Protein AF-A0A7I4BDL4-F1 (afdb_monomer)

Mean predicted aligned error: 15.44 Å

Sequence (93 aa):
MASSASASTLAVLLLFSLCLAFAHGTSIAVDHLMGGSDREIADRKVRCYQDIDNGLWGDACKASEIDKENCALACISSTCYNSVYGGDPKKEK

InterPro domains:
  IPR031985 Protein of unknown function DUF4787 [PF16029] (38-89)
  IPR031985 Protein of unknown function DUF4787 [PTHR35455] (7-92)

Nearest PDB structures (foldseek):
  2jrm-assembly1_A  TM=3.651E-01  e=5.277E+00  Vibrio parahaemolyticus RIMD 2210633

pLDDT: mean 79.05, std 18.18, range [40.62, 98.44]

Secondary structure (DSSP, 8-state):
--SHHHHHHHHHHHHHHHHHHHHTS-----TTTTTSHHHHHHHHHHHHHHHHHTTTT-GGGGS-HHHHHHHHHHHH-HHHHHHHHTT------

Foldseek 3Di:
DPDPVVVVVVVVVVVVVVVVVVVPPDPPVPVPDPPVVVVVLVVQLVVLLVCVVVQVQHCQCVPDPVSVVLSSVCSSPVPVSCVVPVPDPPDPD

Organism: Physcomitrium patens (NCBI:txid3218)

Solvent-accessible surface area (backbone atoms only — not comparable to full-atom values): 5602 Å² total; per-residue (Å²): 144,87,62,66,70,62,52,54,51,52,51,52,54,51,52,52,53,49,53,54,55,57,74,69,58,72,86,72,78,72,52,85,75,76,72,51,54,64,60,51,50,51,57,42,37,54,53,33,48,51,43,41,76,73,46,77,62,43,69,69,33,66,73,40,72,66,37,34,50,56,48,26,47,38,62,67,35,50,67,62,38,40,72,74,58,65,77,64,86,84,76,78,130

Radius of gyration: 28.89 Å; Cα contacts (8 Å, |Δi|>4): 40; chains: 1; bounding box: 58×29×80 Å

Structure (mmCIF, N/CA/C/O backbone):
data_AF-A0A7I4BDL4-F1
#
_entry.id   AF-A0A7I4BDL4-F1
#
loop_
_atom_site.group_PDB
_atom_site.id
_atom_site.type_symbol
_atom_site.label_atom_id
_atom_site.label_alt_id
_atom_site.label_comp_id
_atom_site.label_asym_id
_atom_site.label_entity_id
_atom_site.label_seq_id
_atom_site.pdbx_PDB_ins_code
_atom_site.Cartn_x
_atom_site.Cartn_y
_atom_site.Cartn_z
_atom_site.occupancy
_atom_site.B_iso_or_equiv
_atom_site.auth_seq_id
_atom_site.auth_comp_id
_atom_site.auth_asym_id
_atom_site.auth_atom_id
_atom_site.pdbx_PDB_model_num
ATOM 1 N N . MET A 1 1 ? 45.815 5.560 -62.532 1.00 43.25 1 MET A N 1
ATOM 2 C CA . MET A 1 1 ? 46.088 5.005 -61.188 1.00 43.25 1 MET A CA 1
ATOM 3 C C . MET A 1 1 ? 45.316 5.827 -60.157 1.00 43.25 1 MET A C 1
ATOM 5 O O . MET A 1 1 ? 45.890 6.671 -59.493 1.00 43.25 1 MET A O 1
ATOM 9 N N . ALA A 1 2 ? 43.993 5.675 -60.094 1.00 50.50 2 ALA A N 1
ATOM 10 C CA . ALA A 1 2 ? 43.132 6.449 -59.191 1.00 50.50 2 ALA A CA 1
ATOM 11 C C . ALA A 1 2 ? 41.898 5.605 -58.847 1.00 50.50 2 ALA A C 1
ATOM 13 O O . ALA A 1 2 ? 40.782 5.924 -59.236 1.00 50.50 2 ALA A O 1
ATOM 14 N N . SER A 1 3 ? 42.105 4.434 -58.243 1.00 54.34 3 SER A N 1
ATOM 15 C CA . SER A 1 3 ? 40.973 3.565 -57.869 1.00 54.34 3 SER A CA 1
ATOM 16 C C . SER A 1 3 ? 41.190 2.734 -56.606 1.00 54.34 3 SER A C 1
ATOM 18 O O . SER A 1 3 ? 40.219 2.229 -56.062 1.00 54.34 3 SER A O 1
ATOM 20 N N . SER A 1 4 ? 42.418 2.612 -56.087 1.00 54.50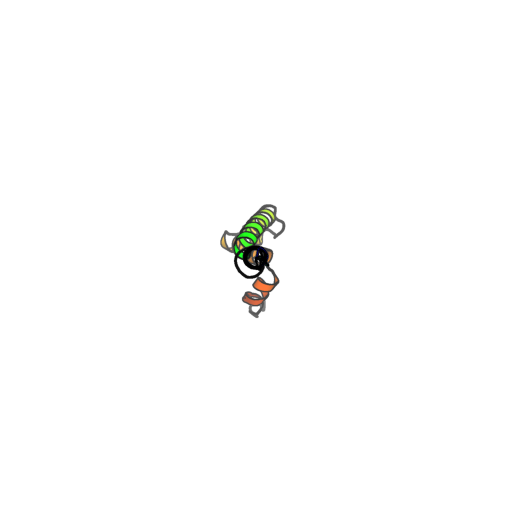 4 SER A N 1
ATOM 21 C CA . SER A 1 4 ? 42.662 1.873 -54.839 1.00 54.50 4 SER A CA 1
ATOM 22 C C . SER A 1 4 ? 42.430 2.728 -53.589 1.00 54.50 4 SER A C 1
ATOM 24 O O . SER A 1 4 ? 41.865 2.241 -52.616 1.00 54.50 4 SER A O 1
ATOM 26 N N . ALA A 1 5 ? 42.796 4.015 -53.618 1.00 53.94 5 ALA A N 1
ATOM 27 C CA . ALA A 1 5 ? 42.648 4.911 -52.468 1.00 53.94 5 ALA A CA 1
ATOM 28 C C . ALA A 1 5 ? 41.177 5.223 -52.134 1.00 53.94 5 ALA A C 1
ATOM 30 O O . ALA A 1 5 ? 40.835 5.342 -50.963 1.00 53.94 5 ALA A O 1
ATOM 31 N N . SER A 1 6 ? 40.305 5.305 -53.146 1.00 60.50 6 SER A N 1
ATOM 32 C CA . SER A 1 6 ? 38.870 5.574 -52.975 1.00 60.50 6 SER A CA 1
ATOM 33 C C . SER A 1 6 ? 38.095 4.361 -52.461 1.00 60.50 6 SER A C 1
ATOM 35 O O . SER A 1 6 ? 37.160 4.514 -51.683 1.00 60.50 6 SER A O 1
ATOM 37 N N . ALA A 1 7 ? 38.485 3.151 -52.867 1.00 63.94 7 ALA A N 1
ATOM 38 C CA . ALA A 1 7 ? 37.871 1.919 -52.380 1.00 63.94 7 ALA A CA 1
ATOM 39 C C . ALA A 1 7 ? 38.200 1.685 -50.898 1.00 63.94 7 ALA A C 1
ATOM 41 O O . ALA A 1 7 ? 37.317 1.344 -50.112 1.00 63.94 7 ALA A O 1
ATOM 42 N N . SER A 1 8 ? 39.453 1.939 -50.504 1.00 73.50 8 SER A N 1
ATOM 43 C CA . SER A 1 8 ? 39.900 1.788 -49.117 1.00 73.50 8 SER A CA 1
ATOM 44 C C . SER A 1 8 ? 39.243 2.792 -48.171 1.00 73.50 8 SER A C 1
ATOM 46 O O . SER A 1 8 ? 38.853 2.419 -47.068 1.00 73.50 8 SER A O 1
ATOM 48 N N . THR A 1 9 ? 39.067 4.051 -48.583 1.00 78.00 9 THR A N 1
ATOM 49 C CA . THR A 1 9 ? 38.388 5.055 -47.747 1.00 78.00 9 THR A CA 1
ATOM 50 C C . THR A 1 9 ? 36.898 4.762 -47.597 1.00 78.00 9 THR A C 1
ATOM 52 O O . THR A 1 9 ? 36.375 4.857 -46.489 1.00 78.00 9 THR A O 1
ATOM 55 N N . LEU A 1 10 ? 36.223 4.331 -48.667 1.00 80.69 10 LEU A N 1
ATOM 56 C CA . LEU A 1 10 ? 34.820 3.912 -48.604 1.00 80.69 10 LEU A CA 1
ATOM 57 C C . LEU A 1 10 ? 34.629 2.697 -47.687 1.00 80.69 10 LEU A C 1
ATOM 59 O O . LEU A 1 10 ? 33.697 2.683 -46.887 1.00 80.69 10 LEU A O 1
ATOM 63 N N . ALA A 1 11 ? 35.535 1.717 -47.739 1.00 84.44 11 ALA A N 1
ATOM 64 C CA . ALA A 1 11 ? 35.490 0.556 -46.853 1.00 84.44 11 ALA A CA 1
ATOM 65 C C . ALA A 1 11 ? 35.626 0.951 -45.373 1.00 84.44 11 ALA A C 1
ATOM 67 O O . ALA A 1 11 ? 34.859 0.476 -44.537 1.00 84.44 11 ALA A O 1
ATOM 68 N N . VAL A 1 12 ? 36.545 1.865 -45.046 1.00 86.19 12 VAL A N 1
ATOM 69 C CA . VAL A 1 12 ? 36.728 2.358 -43.669 1.00 86.19 12 VAL A CA 1
ATOM 70 C C . VAL A 1 12 ? 35.485 3.102 -43.169 1.00 86.19 12 VAL A C 1
ATOM 72 O O . VAL A 1 12 ? 35.054 2.879 -42.038 1.00 86.19 12 VAL A O 1
ATOM 75 N N . LEU A 1 13 ? 34.862 3.935 -44.007 1.00 85.31 13 LEU A N 1
ATOM 76 C CA . LEU A 1 13 ? 33.641 4.668 -43.645 1.00 85.31 13 LEU A CA 1
ATOM 77 C C . LEU A 1 13 ? 32.434 3.741 -43.435 1.00 85.31 13 LEU A C 1
ATOM 79 O O . LEU A 1 13 ? 31.632 3.965 -42.523 1.00 85.31 13 LEU A O 1
ATOM 83 N N . LEU A 1 14 ? 32.319 2.681 -44.239 1.00 83.75 14 LEU A N 1
ATOM 84 C CA . LEU A 1 14 ? 31.268 1.672 -44.090 1.00 83.75 14 LEU A CA 1
ATOM 85 C C . LEU A 1 14 ? 31.452 0.850 -42.809 1.00 83.75 14 LEU A C 1
ATOM 87 O O . LEU A 1 14 ? 30.483 0.642 -42.082 1.00 83.75 14 LEU A O 1
ATOM 91 N N . LEU A 1 15 ? 32.686 0.449 -42.490 1.00 83.81 15 LEU A N 1
ATOM 92 C CA . LEU A 1 15 ? 32.999 -0.252 -41.241 1.00 83.81 15 LEU A CA 1
ATOM 93 C C . LEU A 1 15 ? 32.705 0.620 -40.016 1.00 83.81 15 LEU A C 1
ATOM 95 O O . LEU A 1 15 ? 32.118 0.142 -39.049 1.00 83.81 15 LEU A O 1
ATOM 99 N N . PHE A 1 16 ? 33.044 1.909 -40.070 1.00 83.25 16 PHE A N 1
ATOM 100 C CA . PHE A 1 16 ? 32.760 2.841 -38.979 1.00 83.25 16 PHE A CA 1
ATOM 101 C C . PHE A 1 16 ? 31.252 3.042 -38.762 1.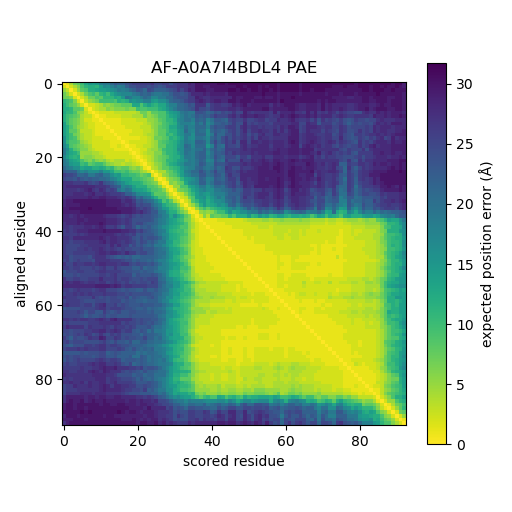00 83.25 16 PHE A C 1
ATOM 103 O O . PHE A 1 16 ? 30.771 3.002 -37.630 1.00 83.25 16 PHE A O 1
ATOM 110 N N . SER A 1 17 ? 30.491 3.179 -39.851 1.00 81.00 17 SER A N 1
ATOM 111 C CA . SER A 1 17 ? 29.027 3.298 -39.806 1.00 81.00 17 SER A CA 1
ATOM 112 C C . SER A 1 17 ? 28.364 2.031 -39.254 1.00 81.00 17 SER A C 1
ATOM 114 O O . SER A 1 17 ? 27.419 2.116 -38.472 1.00 81.00 17 SER A O 1
ATOM 116 N N . LEU A 1 18 ? 28.893 0.855 -39.606 1.00 80.62 18 LEU A N 1
ATOM 117 C CA . LEU A 1 18 ? 28.430 -0.426 -39.083 1.00 80.62 18 LEU A CA 1
ATOM 118 C C . LEU A 1 18 ? 28.697 -0.540 -37.572 1.00 80.62 18 LEU A C 1
ATOM 120 O O . LEU A 1 18 ? 27.791 -0.894 -36.822 1.00 80.62 18 LEU A O 1
ATOM 124 N N . CYS A 1 19 ? 29.891 -0.163 -37.104 1.00 79.62 19 CYS A N 1
ATOM 125 C CA . CYS A 1 19 ? 30.224 -0.141 -35.674 1.00 79.62 19 CYS A CA 1
ATOM 126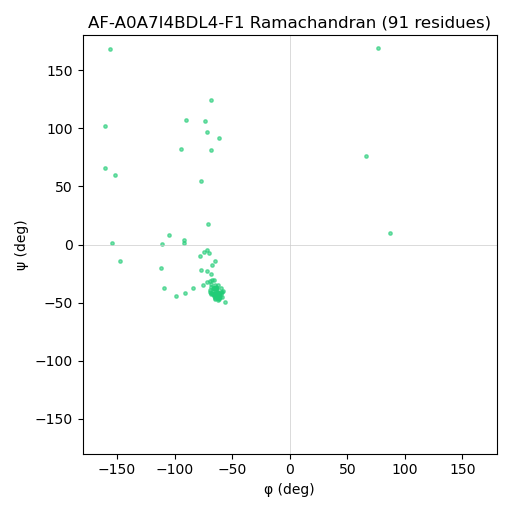 C C . CYS A 1 19 ? 29.303 0.785 -34.865 1.00 79.62 19 CYS A C 1
ATOM 128 O O . CYS A 1 19 ? 28.867 0.412 -33.777 1.00 79.62 19 CYS A O 1
ATOM 130 N N . LEU A 1 20 ? 28.966 1.964 -35.398 1.00 74.94 20 LEU A N 1
ATOM 131 C CA . LEU A 1 20 ? 28.023 2.886 -34.755 1.00 74.94 20 LEU A CA 1
ATOM 132 C C . LEU A 1 20 ? 26.599 2.314 -34.688 1.00 74.94 20 LEU A C 1
ATOM 134 O O . LEU A 1 20 ? 25.918 2.485 -33.679 1.00 74.94 20 LEU A O 1
ATOM 138 N N . ALA A 1 21 ? 26.157 1.596 -35.724 1.00 71.12 21 ALA A N 1
ATOM 139 C CA . ALA A 1 21 ? 24.856 0.928 -35.719 1.00 71.12 21 ALA A CA 1
ATOM 140 C C . ALA A 1 21 ? 24.784 -0.202 -34.674 1.00 71.12 21 ALA A C 1
ATOM 142 O O . ALA A 1 21 ? 23.760 -0.351 -34.009 1.00 71.12 21 ALA A O 1
ATOM 143 N N . PHE A 1 22 ? 25.875 -0.953 -34.473 1.00 65.88 22 PHE A N 1
ATOM 144 C CA . PHE A 1 22 ? 25.960 -1.972 -33.420 1.00 65.88 22 PHE A CA 1
ATOM 145 C C . PHE A 1 22 ? 26.054 -1.370 -32.010 1.00 65.88 22 PHE A C 1
ATOM 147 O O . PHE A 1 22 ? 25.498 -1.944 -31.078 1.00 65.88 22 PHE A O 1
ATOM 154 N N . ALA A 1 23 ? 26.679 -0.200 -31.842 1.00 65.00 23 ALA A N 1
ATOM 155 C CA . ALA A 1 23 ? 26.754 0.486 -30.548 1.00 65.00 23 ALA A CA 1
ATOM 156 C C . ALA A 1 23 ? 25.392 1.019 -30.056 1.00 65.00 23 ALA A C 1
ATOM 158 O O . ALA A 1 23 ? 25.183 1.152 -28.853 1.00 65.00 23 ALA A O 1
ATOM 159 N N . HIS A 1 24 ? 24.451 1.290 -30.968 1.00 61.00 24 HIS A N 1
ATOM 160 C CA . HIS A 1 24 ? 23.063 1.652 -30.640 1.00 61.00 24 HIS A CA 1
ATOM 161 C C . HIS A 1 24 ? 22.112 0.439 -30.586 1.00 61.00 24 HIS A C 1
ATOM 163 O O . HIS A 1 24 ? 20.904 0.596 -30.395 1.00 61.00 24 HIS A O 1
ATOM 169 N N . GLY A 1 25 ? 22.644 -0.774 -30.758 1.00 58.22 25 GLY A N 1
ATOM 170 C CA . GLY A 1 25 ? 21.896 -2.022 -30.750 1.00 58.22 25 GLY A CA 1
ATOM 171 C C . GLY A 1 25 ? 21.446 -2.419 -29.348 1.00 58.22 25 GLY A C 1
ATOM 172 O O . GLY A 1 25 ? 22.228 -2.907 -28.542 1.00 58.22 25 GLY A O 1
ATOM 173 N N . THR A 1 26 ? 20.145 -2.256 -29.117 1.00 58.16 26 THR A N 1
ATOM 174 C CA . THR A 1 26 ? 19.341 -2.890 -28.064 1.00 58.16 26 THR A CA 1
ATOM 175 C C . THR A 1 26 ? 19.666 -2.493 -26.622 1.00 58.16 26 THR A C 1
ATOM 177 O O . THR A 1 26 ? 20.153 -3.294 -25.828 1.00 58.16 26 THR A O 1
ATOM 180 N N . SER A 1 27 ? 19.222 -1.296 -26.227 1.00 56.34 27 SER A N 1
ATOM 181 C CA . SER A 1 27 ? 18.692 -1.139 -24.869 1.00 56.34 27 SER A CA 1
ATOM 182 C C . SER A 1 27 ? 17.380 -1.928 -24.793 1.00 56.34 27 SER A C 1
ATOM 184 O O . SER A 1 27 ? 16.294 -1.387 -24.998 1.00 56.34 27 SER A O 1
ATOM 186 N N . ILE A 1 28 ? 17.469 -3.247 -24.589 1.00 54.75 28 ILE A N 1
ATOM 187 C CA . ILE A 1 28 ? 16.346 -3.967 -23.990 1.00 54.75 28 ILE A CA 1
ATOM 188 C C . ILE A 1 28 ? 16.372 -3.519 -22.539 1.00 54.75 28 ILE A C 1
ATOM 190 O O . ILE A 1 28 ? 17.172 -4.009 -21.744 1.00 54.75 28 ILE A O 1
ATOM 194 N N . ALA A 1 29 ? 15.545 -2.529 -22.222 1.00 53.06 29 ALA A N 1
ATOM 195 C CA . ALA A 1 29 ? 15.251 -2.171 -20.852 1.00 53.06 29 ALA A CA 1
ATOM 196 C C . ALA A 1 29 ? 14.605 -3.395 -20.193 1.00 53.06 29 ALA A C 1
ATOM 198 O O . ALA A 1 29 ? 13.394 -3.600 -20.248 1.00 53.06 29 ALA A O 1
ATOM 199 N N . VAL A 1 30 ? 15.428 -4.242 -19.578 1.00 50.41 30 VAL A N 1
ATOM 200 C CA . VAL A 1 30 ? 14.976 -5.231 -18.601 1.00 50.41 30 VAL A CA 1
ATOM 201 C C . VAL A 1 30 ? 14.724 -4.481 -17.288 1.00 50.41 30 VAL A C 1
ATOM 203 O O . VAL A 1 30 ? 15.281 -4.803 -16.246 1.00 50.41 30 VAL A O 1
ATOM 206 N N . ASP A 1 31 ? 13.890 -3.440 -17.335 1.00 45.97 31 ASP A N 1
ATOM 207 C CA . ASP A 1 31 ? 13.451 -2.699 -16.143 1.00 45.97 31 ASP A CA 1
ATOM 208 C C . ASP A 1 31 ? 12.602 -3.582 -15.216 1.00 45.97 31 ASP A C 1
ATOM 210 O O . ASP A 1 31 ? 12.385 -3.274 -14.045 1.00 45.97 31 ASP A O 1
ATOM 214 N N . HIS A 1 32 ? 12.154 -4.726 -15.732 1.00 48.59 32 HIS A N 1
ATOM 215 C CA . HIS A 1 32 ? 11.175 -5.575 -15.083 1.00 48.59 32 HIS A CA 1
ATOM 216 C C . HIS A 1 32 ? 11.724 -6.442 -13.943 1.00 48.59 32 HIS A C 1
ATOM 218 O O . HIS A 1 32 ? 10.921 -7.072 -13.256 1.00 48.59 32 HIS A O 1
ATOM 224 N N . LEU A 1 33 ? 13.048 -6.526 -13.745 1.00 51.22 33 LEU A N 1
ATOM 225 C CA . LEU A 1 33 ? 13.587 -7.511 -12.805 1.00 51.22 33 LEU A CA 1
ATOM 226 C C . LEU A 1 33 ? 13.931 -6.991 -11.412 1.00 51.22 33 LEU A C 1
ATOM 228 O O . LEU A 1 33 ? 13.530 -7.678 -10.491 1.00 51.22 33 LEU A O 1
ATOM 232 N N . MET A 1 34 ? 14.580 -5.841 -11.182 1.00 53.41 34 MET A N 1
ATOM 233 C CA . MET A 1 34 ? 14.944 -5.473 -9.788 1.00 53.41 34 MET A CA 1
ATOM 234 C C . MET A 1 34 ? 15.122 -3.966 -9.485 1.00 53.41 34 MET A C 1
ATOM 236 O O . MET A 1 34 ? 15.443 -3.626 -8.354 1.00 53.41 34 MET A O 1
ATOM 240 N N . GLY A 1 35 ? 14.931 -3.047 -10.446 1.00 43.84 35 GLY A N 1
ATOM 241 C CA . GLY A 1 35 ? 15.174 -1.600 -10.243 1.00 43.84 35 GLY A CA 1
ATOM 242 C C . GLY A 1 35 ? 13.914 -0.727 -10.190 1.00 43.84 35 GLY A C 1
ATOM 243 O O . GLY A 1 35 ? 13.829 0.194 -9.379 1.00 43.84 35 GLY A O 1
ATOM 244 N N . GLY A 1 36 ? 12.905 -1.038 -11.014 1.00 55.47 36 GLY A N 1
ATOM 245 C CA . GLY A 1 36 ? 11.595 -0.372 -10.976 1.00 55.47 36 GLY A CA 1
ATOM 246 C C . GLY A 1 36 ? 10.691 -0.840 -9.828 1.00 55.47 36 GLY A C 1
ATOM 247 O O . GLY A 1 36 ? 9.815 -0.096 -9.393 1.00 55.47 36 GLY A O 1
ATOM 248 N N . SER A 1 37 ? 10.950 -2.040 -9.296 1.00 74.62 37 SER A N 1
ATOM 249 C CA . SER A 1 37 ? 10.112 -2.716 -8.297 1.00 74.62 37 SER A CA 1
ATOM 250 C C . SER A 1 37 ? 9.982 -1.934 -6.989 1.00 74.62 37 SER A C 1
ATOM 252 O O . SER A 1 37 ? 8.873 -1.753 -6.502 1.00 74.62 37 SER A O 1
ATOM 254 N N . ASP A 1 38 ? 11.074 -1.420 -6.418 1.00 84.75 38 ASP A N 1
ATOM 255 C CA . ASP A 1 38 ? 11.015 -0.799 -5.084 1.00 84.75 38 ASP A CA 1
ATOM 256 C C . ASP A 1 38 ? 10.246 0.522 -5.087 1.00 84.75 38 ASP A C 1
ATOM 258 O O . ASP A 1 38 ? 9.463 0.798 -4.176 1.00 84.75 38 ASP A O 1
ATOM 262 N N . ARG A 1 39 ? 10.425 1.326 -6.142 1.00 87.69 39 ARG A N 1
ATOM 263 C CA . ARG A 1 39 ? 9.650 2.559 -6.329 1.00 87.69 39 ARG A CA 1
ATOM 264 C C . ARG A 1 39 ? 8.181 2.244 -6.578 1.00 87.69 39 ARG A C 1
ATOM 266 O O . ARG A 1 39 ? 7.323 2.878 -5.978 1.00 87.69 39 ARG A O 1
ATOM 273 N N . GLU A 1 40 ? 7.890 1.239 -7.399 1.00 89.69 40 GLU A N 1
ATOM 274 C CA . GLU A 1 40 ? 6.516 0.798 -7.640 1.00 89.69 40 GLU A CA 1
ATOM 275 C C . GLU A 1 40 ? 5.846 0.278 -6.356 1.00 89.69 40 GLU A C 1
ATOM 277 O O . GLU A 1 40 ? 4.693 0.607 -6.075 1.00 89.69 40 GLU A O 1
ATOM 282 N N . ILE A 1 41 ? 6.572 -0.493 -5.543 1.00 90.44 41 ILE A N 1
ATOM 283 C CA . ILE A 1 41 ? 6.107 -0.990 -4.245 1.00 90.44 41 ILE A CA 1
ATOM 284 C C . ILE A 1 41 ? 5.849 0.178 -3.291 1.00 90.44 41 ILE A C 1
ATOM 286 O O . ILE A 1 41 ? 4.808 0.195 -2.633 1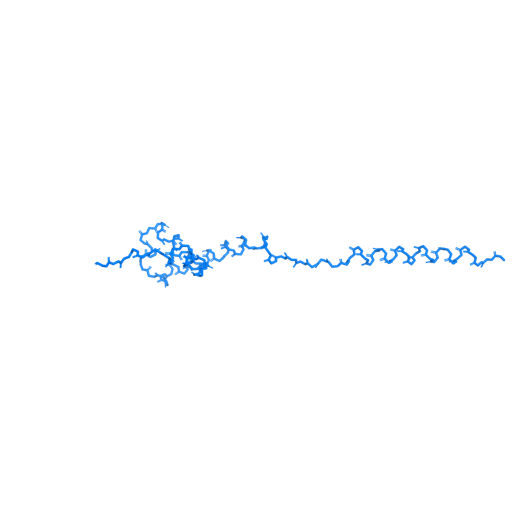.00 90.44 41 ILE A O 1
ATOM 290 N N . ALA A 1 42 ? 6.743 1.169 -3.236 1.00 92.00 42 ALA A N 1
ATOM 291 C CA . ALA A 1 42 ? 6.549 2.367 -2.424 1.00 92.00 42 ALA A CA 1
ATOM 292 C C . ALA A 1 42 ? 5.303 3.156 -2.865 1.00 92.00 42 ALA A C 1
ATOM 294 O O . ALA A 1 42 ? 4.461 3.497 -2.033 1.00 92.00 42 ALA A O 1
ATOM 295 N N . ASP A 1 43 ? 5.122 3.364 -4.170 1.00 94.50 43 ASP A N 1
ATOM 296 C CA . ASP A 1 43 ? 3.953 4.055 -4.722 1.00 94.50 43 ASP A CA 1
ATOM 297 C C . ASP A 1 43 ? 2.651 3.280 -4.463 1.00 94.50 43 ASP A C 1
ATOM 299 O O . ASP A 1 43 ? 1.595 3.865 -4.198 1.00 94.50 43 ASP A O 1
ATOM 303 N N . ARG A 1 44 ? 2.689 1.946 -4.540 1.00 94.69 44 ARG A N 1
ATOM 304 C CA . ARG A 1 44 ? 1.543 1.089 -4.206 1.00 94.69 44 ARG A CA 1
ATOM 305 C C . ARG A 1 44 ? 1.217 1.170 -2.718 1.00 94.69 44 ARG A C 1
ATOM 307 O O . ARG A 1 44 ? 0.050 1.309 -2.365 1.00 94.69 44 ARG A O 1
ATOM 314 N N . LYS A 1 45 ? 2.238 1.161 -1.860 1.00 96.12 45 LYS A N 1
ATOM 315 C CA . LYS A 1 45 ? 2.098 1.287 -0.407 1.00 96.12 45 LYS A CA 1
ATOM 316 C C . LYS A 1 45 ? 1.402 2.590 -0.008 1.00 96.12 45 LYS A C 1
ATOM 318 O O . LYS A 1 45 ? 0.506 2.556 0.831 1.00 96.12 45 LYS A O 1
ATOM 323 N N . VAL A 1 46 ? 1.726 3.709 -0.662 1.00 97.94 46 VAL A N 1
ATOM 324 C CA . VAL A 1 46 ? 1.036 4.995 -0.443 1.00 97.94 46 VAL A CA 1
ATOM 325 C C . VAL A 1 46 ? -0.464 4.894 -0.742 1.00 97.94 46 VAL A C 1
ATOM 327 O O . VAL A 1 46 ? -1.276 5.340 0.067 1.00 97.94 46 VAL A O 1
ATOM 330 N N . ARG A 1 47 ? -0.850 4.266 -1.862 1.00 97.88 47 ARG A N 1
ATOM 331 C CA . ARG A 1 47 ? -2.272 4.050 -2.194 1.00 97.88 47 ARG A CA 1
ATOM 332 C C . ARG A 1 47 ? -2.964 3.150 -1.169 1.00 97.88 47 ARG A C 1
ATOM 334 O O . ARG A 1 47 ? -4.056 3.469 -0.719 1.00 97.88 47 ARG A O 1
ATOM 341 N N . CYS A 1 48 ? -2.293 2.084 -0.737 1.00 98.12 48 CYS A N 1
ATOM 342 C CA . CYS A 1 48 ? -2.809 1.188 0.295 1.00 98.12 48 CYS A CA 1
ATOM 343 C C . CYS A 1 48 ? -3.084 1.910 1.618 1.00 98.12 48 CYS A C 1
ATOM 345 O O . CYS A 1 48 ? -4.126 1.688 2.230 1.00 98.12 48 CYS A O 1
ATOM 347 N N . TYR A 1 49 ? -2.194 2.807 2.052 1.00 98.44 49 TYR A N 1
ATOM 348 C CA . TYR A 1 49 ? -2.458 3.622 3.237 1.00 98.44 49 TYR A CA 1
ATOM 349 C C . TYR A 1 49 ? -3.688 4.505 3.074 1.00 98.44 49 TYR A C 1
ATOM 351 O O . TYR A 1 49 ? -4.492 4.584 3.998 1.00 98.44 49 TYR A O 1
ATOM 359 N N . GLN A 1 50 ? -3.853 5.126 1.906 1.00 98.38 50 GLN A N 1
ATOM 360 C CA . GLN A 1 50 ? -5.015 5.958 1.628 1.00 98.38 50 GLN A CA 1
ATOM 361 C C . GLN A 1 50 ? -6.316 5.146 1.689 1.00 98.38 50 GLN A C 1
ATOM 363 O O . GLN A 1 50 ? -7.281 5.588 2.305 1.00 98.38 50 GLN A O 1
ATOM 368 N N . ASP A 1 51 ? -6.340 3.942 1.116 1.00 98.06 51 ASP A N 1
ATOM 369 C CA . ASP A 1 51 ? -7.506 3.054 1.174 1.00 98.06 51 ASP A CA 1
ATOM 370 C C . ASP A 1 51 ? -7.828 2.611 2.611 1.00 98.06 51 ASP A C 1
ATOM 372 O O . ASP A 1 51 ? -8.999 2.546 2.997 1.00 98.06 51 ASP A O 1
ATOM 376 N N . 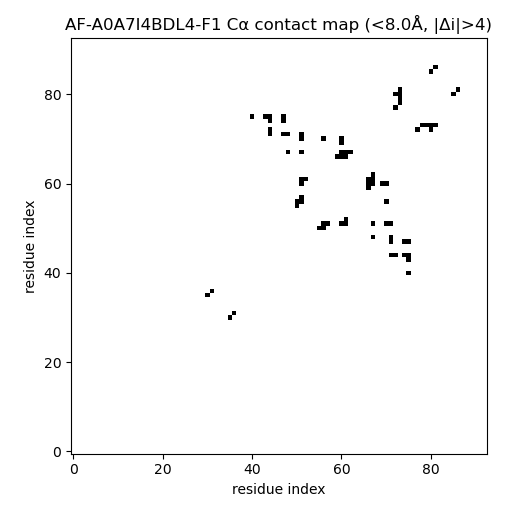ILE A 1 52 ? -6.804 2.341 3.430 1.00 98.25 52 ILE A N 1
ATOM 377 C CA . ILE A 1 52 ? -6.972 2.008 4.853 1.00 98.25 52 ILE A CA 1
ATOM 378 C C . ILE A 1 52 ? -7.548 3.200 5.624 1.00 98.25 52 ILE A C 1
ATOM 380 O O . ILE A 1 52 ? -8.518 3.034 6.368 1.00 98.25 52 ILE A O 1
ATOM 384 N N . ASP A 1 53 ? -7.000 4.398 5.418 1.00 97.50 53 ASP A N 1
ATOM 385 C CA . ASP A 1 53 ? -7.450 5.622 6.089 1.00 97.50 53 ASP A CA 1
ATOM 386 C C . ASP A 1 53 ? -8.884 5.994 5.681 1.00 97.50 53 ASP A C 1
ATOM 388 O O . ASP A 1 53 ? -9.686 6.409 6.519 1.00 97.50 53 ASP A O 1
ATOM 392 N N . ASN A 1 54 ? -9.249 5.732 4.423 1.00 97.25 54 ASN A N 1
ATOM 393 C CA . ASN A 1 54 ? -10.615 5.852 3.912 1.00 97.25 54 ASN A CA 1
ATOM 394 C C . ASN A 1 54 ? -11.572 4.772 4.4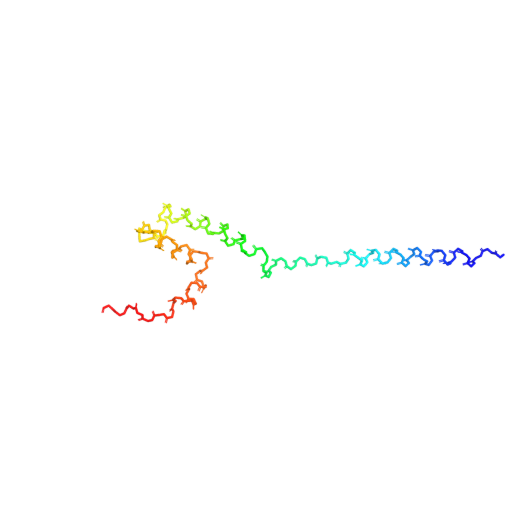60 1.00 97.25 54 ASN A C 1
ATOM 396 O O . ASN A 1 54 ? -12.777 4.839 4.225 1.00 97.25 54 ASN A O 1
ATOM 400 N N . GLY A 1 55 ? -11.063 3.777 5.195 1.00 95.19 55 GLY A N 1
ATOM 401 C CA . GLY A 1 55 ? -11.855 2.744 5.862 1.00 95.19 55 GLY A CA 1
ATOM 402 C C . GLY A 1 55 ? -12.189 1.517 5.014 1.00 95.19 55 GLY A C 1
ATOM 403 O O . GLY A 1 55 ? -12.963 0.679 5.472 1.00 95.19 55 GLY A O 1
ATOM 404 N N . LEU A 1 56 ? -11.596 1.354 3.824 1.00 96.56 56 LEU A N 1
ATOM 405 C CA . LEU A 1 56 ? -11.892 0.222 2.928 1.00 96.56 56 LEU A CA 1
ATOM 406 C C . LEU A 1 56 ? -11.422 -1.130 3.492 1.00 96.56 56 LEU A C 1
ATOM 408 O O . LEU A 1 56 ? -11.881 -2.177 3.046 1.00 96.56 56 LEU A O 1
ATOM 412 N N . TRP A 1 57 ? -10.530 -1.104 4.482 1.00 95.56 57 TRP A N 1
ATOM 413 C CA . TRP A 1 57 ? -9.932 -2.286 5.110 1.00 95.56 57 TRP A CA 1
ATOM 414 C C . TRP A 1 57 ? -10.500 -2.592 6.509 1.00 95.56 57 TRP A C 1
ATOM 416 O O . TRP A 1 57 ? -10.011 -3.480 7.206 1.00 95.56 57 TRP A O 1
ATOM 426 N N . GLY A 1 58 ? -11.555 -1.881 6.920 1.00 95.19 58 GLY A N 1
ATOM 427 C CA . GLY A 1 58 ? -12.192 -2.042 8.228 1.00 95.19 58 GLY A CA 1
ATOM 428 C C . GLY A 1 58 ? -11.416 -1.405 9.386 1.00 95.19 58 GLY A C 1
ATOM 429 O O . GLY A 1 58 ? -10.272 -0.969 9.250 1.00 95.19 58 GLY A O 1
ATOM 430 N N . ASP A 1 59 ? -12.056 -1.332 10.555 1.00 95.25 59 ASP A N 1
ATOM 431 C CA . ASP A 1 59 ? -11.501 -0.604 11.706 1.00 95.25 59 AS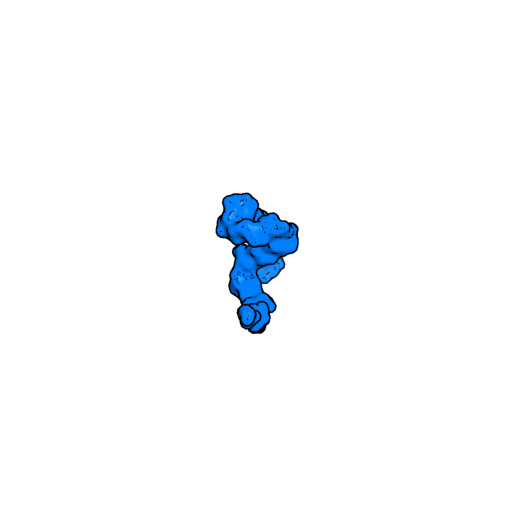P A CA 1
ATOM 432 C C . ASP A 1 59 ? -10.307 -1.302 12.361 1.00 95.25 59 ASP A C 1
ATOM 434 O O . ASP A 1 59 ? -9.461 -0.633 12.951 1.00 95.25 59 ASP A O 1
ATOM 438 N N . ALA A 1 60 ? -10.176 -2.621 12.190 1.00 95.38 60 ALA A N 1
ATOM 439 C CA . ALA A 1 60 ? -9.016 -3.370 12.670 1.00 95.38 60 ALA A CA 1
ATOM 440 C C . ALA A 1 60 ? -7.702 -2.825 12.083 1.00 95.38 60 ALA A C 1
ATOM 442 O O . ALA A 1 60 ? -6.734 -2.654 12.813 1.00 95.38 60 ALA A O 1
ATOM 443 N N . CYS A 1 61 ? -7.688 -2.446 10.801 1.00 96.88 61 CYS A N 1
ATOM 444 C CA . CYS A 1 61 ? -6.505 -1.884 10.140 1.00 96.88 61 CYS A CA 1
ATOM 445 C C . CYS A 1 61 ? -6.158 -0.452 10.579 1.00 96.88 61 CYS A C 1
ATOM 447 O O . CYS A 1 61 ? -5.144 0.090 10.151 1.00 96.88 61 CYS A O 1
ATOM 449 N N . LYS A 1 62 ? -6.994 0.172 11.415 1.00 95.94 62 LYS A N 1
ATOM 450 C CA . LYS A 1 62 ? -6.766 1.501 12.002 1.00 95.94 62 LYS A CA 1
ATOM 451 C C . LYS A 1 62 ? -6.515 1.436 13.515 1.00 95.94 62 LYS A C 1
ATOM 453 O O . LYS A 1 62 ? -6.332 2.477 14.137 1.00 95.94 62 LYS A O 1
ATOM 458 N N . ALA A 1 63 ? -6.513 0.240 14.111 1.00 96.81 63 ALA A N 1
ATOM 459 C CA . ALA A 1 63 ? -6.369 0.064 15.555 1.00 96.81 63 ALA A CA 1
ATOM 460 C C . ALA A 1 63 ? -4.977 0.465 16.076 1.00 96.81 63 ALA A C 1
ATOM 462 O O . ALA A 1 63 ? -4.857 0.944 17.203 1.00 96.81 63 ALA A O 1
ATOM 463 N N . SER A 1 64 ? -3.934 0.310 15.258 1.00 97.38 64 SER A N 1
ATOM 464 C CA . SER A 1 64 ? -2.567 0.735 15.566 1.00 97.38 64 SER A CA 1
ATOM 465 C C . SER A 1 64 ? -1.751 0.966 14.289 1.00 97.38 64 SER A C 1
ATOM 467 O O . SER A 1 64 ? -2.157 0.557 13.199 1.00 97.38 64 SER A O 1
ATOM 469 N N . GLU A 1 65 ? -0.570 1.580 14.414 1.00 96.50 65 GLU A N 1
ATOM 470 C CA . GLU A 1 65 ? 0.378 1.678 13.292 1.00 96.50 65 GLU A CA 1
ATOM 471 C C . GLU A 1 65 ? 0.803 0.294 12.785 1.00 96.50 65 GLU A C 1
ATOM 473 O O . GLU A 1 65 ? 0.910 0.088 11.580 1.00 96.50 65 GLU A O 1
ATOM 478 N N . ILE A 1 66 ? 0.974 -0.679 13.684 1.00 96.12 66 ILE A N 1
ATOM 479 C CA . ILE A 1 66 ? 1.342 -2.053 13.320 1.00 96.12 66 ILE A CA 1
ATOM 480 C C . ILE A 1 66 ? 0.224 -2.709 12.502 1.00 96.12 66 ILE A C 1
ATOM 482 O O . ILE A 1 66 ? 0.500 -3.344 11.485 1.00 96.12 66 ILE A O 1
ATOM 486 N N . ASP A 1 67 ? -1.036 -2.536 12.904 1.00 96.12 67 ASP A N 1
ATOM 487 C CA . ASP A 1 67 ? -2.174 -3.076 12.153 1.00 96.12 67 ASP A CA 1
ATOM 488 C C . ASP A 1 67 ? -2.288 -2.425 10.771 1.00 96.12 67 ASP A C 1
ATOM 490 O O . ASP A 1 67 ? -2.502 -3.122 9.777 1.00 96.12 67 ASP A O 1
ATOM 494 N N . LYS A 1 68 ? -2.054 -1.110 10.685 1.00 97.31 68 LYS A N 1
ATOM 495 C CA . LYS A 1 68 ? -2.010 -0.384 9.411 1.00 97.31 68 LYS A CA 1
ATOM 496 C C . LYS A 1 68 ? -0.910 -0.916 8.492 1.00 97.31 68 LYS A C 1
ATOM 498 O O . LYS A 1 68 ? -1.178 -1.165 7.316 1.00 97.31 68 LYS A O 1
ATOM 503 N N . GLU A 1 69 ? 0.297 -1.146 9.009 1.00 96.38 69 GLU A N 1
ATOM 504 C CA . GLU A 1 69 ? 1.391 -1.749 8.238 1.00 96.38 69 GLU A CA 1
ATOM 505 C C . GLU A 1 69 ? 1.049 -3.164 7.765 1.00 96.38 69 GLU A C 1
ATOM 507 O O . GLU A 1 69 ? 1.237 -3.487 6.592 1.00 96.38 69 GLU A O 1
ATOM 512 N N . ASN A 1 70 ? 0.502 -4.002 8.646 1.00 94.31 70 ASN A N 1
ATOM 513 C CA . ASN A 1 70 ? 0.134 -5.377 8.313 1.00 94.31 70 ASN A CA 1
ATOM 514 C C . ASN A 1 70 ? -0.922 -5.431 7.201 1.00 94.31 70 ASN A C 1
ATOM 516 O O . ASN A 1 70 ? -0.795 -6.221 6.262 1.00 94.31 70 ASN A O 1
ATOM 520 N N . CYS A 1 71 ? -1.933 -4.563 7.262 1.00 95.94 71 CYS A N 1
ATOM 521 C CA . CYS A 1 71 ? -2.933 -4.451 6.205 1.00 95.94 71 CYS A CA 1
ATOM 522 C C . CYS A 1 71 ? -2.341 -3.883 4.908 1.00 95.94 71 CYS A C 1
ATOM 524 O O . CYS A 1 71 ? -2.672 -4.357 3.820 1.00 95.94 71 CYS A O 1
ATOM 526 N N . ALA A 1 72 ? -1.407 -2.930 4.996 1.00 96.94 72 ALA A N 1
ATOM 527 C CA . ALA A 1 72 ? -0.707 -2.411 3.826 1.00 96.94 72 ALA A CA 1
ATOM 528 C C . ALA A 1 72 ? 0.125 -3.499 3.122 1.00 96.94 72 ALA A C 1
ATOM 530 O O . ALA A 1 72 ? 0.132 -3.550 1.894 1.00 96.94 72 ALA A O 1
ATOM 531 N N . LEU A 1 73 ? 0.764 -4.415 3.860 1.00 94.38 73 LEU A N 1
ATOM 532 C CA . LEU A 1 73 ? 1.486 -5.554 3.273 1.00 94.38 73 LEU A CA 1
ATOM 533 C C . LEU A 1 73 ? 0.556 -6.473 2.467 1.00 94.38 73 LEU A C 1
ATOM 535 O O . LEU A 1 73 ? 0.881 -6.840 1.336 1.00 94.38 73 LEU A O 1
ATOM 539 N N . ALA A 1 74 ? -0.618 -6.798 3.017 1.00 93.25 74 ALA A N 1
ATOM 540 C CA . ALA A 1 74 ? -1.633 -7.589 2.322 1.00 93.25 74 ALA A CA 1
ATOM 541 C C . ALA A 1 74 ? -2.184 -6.869 1.077 1.00 93.25 74 ALA A C 1
ATOM 543 O O . ALA A 1 74 ? -2.424 -7.506 0.052 1.00 93.25 74 ALA A O 1
ATOM 544 N N . CYS A 1 75 ? -2.341 -5.545 1.147 1.00 96.12 75 CYS A N 1
ATOM 545 C CA . CYS A 1 75 ? -2.763 -4.704 0.028 1.00 96.12 75 CYS A CA 1
ATOM 546 C C . CYS A 1 75 ? -1.741 -4.670 -1.117 1.00 96.12 75 CYS A C 1
ATOM 548 O O . CYS A 1 75 ? -2.107 -4.803 -2.285 1.00 96.12 75 CYS A O 1
ATOM 550 N N . ILE A 1 76 ? -0.450 -4.520 -0.797 1.00 94.56 76 ILE A N 1
ATOM 551 C CA . ILE A 1 76 ? 0.625 -4.444 -1.796 1.00 94.56 76 ILE A CA 1
ATOM 552 C C . ILE A 1 76 ? 0.708 -5.742 -2.605 1.00 94.56 76 ILE A C 1
ATOM 554 O O . ILE A 1 76 ? 0.874 -5.695 -3.829 1.00 94.56 76 ILE A O 1
ATOM 558 N N . SER A 1 77 ? 0.615 -6.892 -1.931 1.00 92.12 77 SER A N 1
ATOM 559 C CA . SER A 1 77 ? 0.588 -8.211 -2.564 1.00 92.12 77 SER A CA 1
ATOM 560 C C . SER A 1 77 ? 0.003 -9.260 -1.623 1.00 92.12 77 SER A C 1
ATOM 562 O O . SER A 1 77 ? 0.696 -9.799 -0.756 1.00 92.12 77 SER A O 1
ATOM 564 N N . SER A 1 78 ? -1.260 -9.617 -1.847 1.00 87.31 78 SER A N 1
ATOM 565 C CA . SER A 1 78 ? -1.932 -10.670 -1.082 1.00 87.31 78 SER A CA 1
ATOM 566 C C . SER A 1 78 ? -1.254 -12.033 -1.254 1.00 87.31 78 SER A C 1
ATOM 568 O O . SER A 1 78 ? -1.160 -12.794 -0.295 1.00 87.31 78 SER A O 1
ATOM 570 N N . THR A 1 79 ? -0.713 -12.332 -2.439 1.00 88.50 79 THR A N 1
ATOM 571 C CA . THR A 1 79 ? 0.038 -13.570 -2.702 1.00 88.50 79 THR A CA 1
ATOM 572 C C . THR A 1 79 ? 1.296 -13.659 -1.842 1.00 88.50 79 THR A C 1
ATOM 574 O O . THR A 1 79 ? 1.525 -14.684 -1.205 1.00 88.50 79 THR A O 1
ATOM 577 N N . CYS A 1 80 ? 2.097 -12.589 -1.784 1.00 88.00 80 CYS A N 1
ATOM 578 C CA . CYS A 1 80 ? 3.305 -12.563 -0.955 1.00 88.00 80 CYS A CA 1
ATOM 579 C C . CYS A 1 80 ? 2.944 -12.647 0.532 1.00 88.00 80 CYS A C 1
ATOM 581 O O . CYS A 1 80 ? 3.486 -13.478 1.258 1.00 88.00 80 CYS A O 1
ATOM 583 N N . TYR A 1 81 ? 1.955 -11.858 0.957 1.00 87.88 81 TYR A N 1
ATOM 584 C CA . TYR A 1 81 ? 1.459 -11.871 2.327 1.00 87.88 81 TYR A CA 1
ATOM 585 C C . TYR A 1 81 ? 1.007 -13.275 2.756 1.00 87.88 81 TYR A C 1
ATOM 587 O O . TYR A 1 81 ? 1.465 -13.791 3.770 1.00 87.88 81 TYR A O 1
ATOM 595 N N . ASN A 1 82 ? 0.189 -13.951 1.949 1.00 86.31 82 ASN A N 1
ATOM 596 C CA . ASN A 1 82 ? -0.279 -15.305 2.251 1.00 86.31 82 ASN A CA 1
ATOM 597 C C . ASN A 1 82 ? 0.834 -16.355 2.160 1.00 86.31 82 ASN A C 1
ATOM 599 O O . ASN A 1 82 ? 0.809 -17.325 2.909 1.00 86.31 82 ASN A O 1
ATOM 603 N N . SER A 1 83 ? 1.829 -16.174 1.291 1.00 86.31 83 SER A N 1
ATOM 604 C CA . SER A 1 83 ? 2.985 -17.074 1.242 1.00 86.31 83 SER A CA 1
ATOM 605 C C . SER A 1 83 ? 3.834 -17.009 2.514 1.00 86.31 83 SER A C 1
ATOM 607 O O . SER A 1 83 ? 4.463 -18.005 2.861 1.00 86.31 83 SER A O 1
ATOM 609 N N . VAL A 1 84 ? 3.885 -15.855 3.185 1.00 85.56 84 VAL A N 1
ATOM 610 C CA . VAL A 1 84 ? 4.670 -15.654 4.415 1.00 85.56 84 VAL A CA 1
ATOM 611 C C . VAL A 1 84 ? 3.841 -15.962 5.666 1.00 85.56 8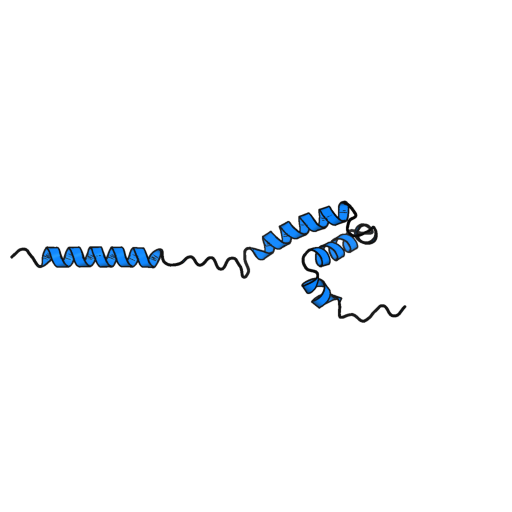4 VAL A C 1
ATOM 613 O O . VAL A 1 84 ? 4.340 -16.607 6.583 1.00 85.56 84 VAL A O 1
ATOM 616 N N . TYR A 1 85 ? 2.576 -15.533 5.697 1.00 81.56 85 TYR A N 1
ATOM 617 C CA . TYR A 1 85 ? 1.719 -15.569 6.890 1.00 81.56 85 TYR A CA 1
ATOM 618 C C . TYR A 1 85 ? 0.549 -16.560 6.803 1.00 81.56 85 TYR A C 1
ATOM 620 O O . TYR A 1 85 ? 0.009 -16.965 7.828 1.00 81.56 85 TYR A O 1
ATOM 628 N N . GLY A 1 86 ? 0.140 -16.978 5.602 1.00 74.19 86 GLY A N 1
ATOM 629 C CA . GLY A 1 86 ? -1.024 -17.851 5.385 1.00 74.19 86 GLY A CA 1
ATOM 630 C C . GLY A 1 86 ? -0.802 -19.318 5.766 1.00 74.19 86 GLY A C 1
ATOM 631 O O . GLY A 1 86 ? -1.746 -20.103 5.741 1.00 74.19 86 GLY A O 1
ATOM 632 N N . GLY A 1 87 ? 0.430 -19.690 6.117 1.00 64.44 87 GLY A N 1
ATOM 633 C CA . GLY A 1 87 ? 0.798 -21.035 6.555 1.00 64.44 87 GLY A CA 1
ATOM 634 C C . GLY A 1 87 ? 0.746 -21.263 8.066 1.00 64.44 87 GLY A C 1
ATOM 635 O O . GLY A 1 87 ? 1.097 -2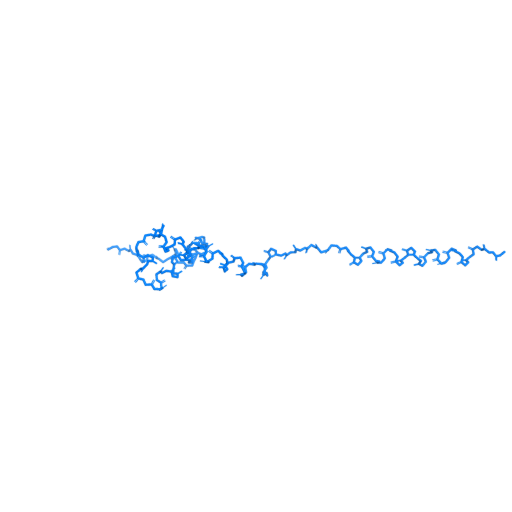2.360 8.488 1.00 64.44 87 GLY A O 1
ATOM 636 N N . ASP A 1 88 ? 0.361 -20.275 8.885 1.00 58.81 88 ASP A N 1
ATOM 637 C CA . ASP A 1 88 ? 0.316 -20.445 10.344 1.00 58.81 88 ASP A CA 1
ATOM 638 C C . ASP A 1 88 ? -1.071 -20.969 10.781 1.00 58.81 88 ASP A C 1
ATOM 640 O O . ASP A 1 88 ? -2.047 -20.213 10.758 1.00 58.81 88 ASP A O 1
ATOM 644 N N . PRO A 1 89 ? -1.219 -22.248 11.189 1.00 53.88 89 PRO A N 1
ATOM 645 C CA . PRO A 1 89 ? -2.507 -22.835 11.577 1.00 53.88 89 PRO A CA 1
ATOM 646 C C . PRO A 1 89 ? -3.066 -22.308 12.913 1.00 53.88 89 PRO A C 1
ATOM 648 O O . PRO A 1 89 ? -3.942 -22.925 13.515 1.00 53.88 89 PRO A O 1
ATOM 651 N N . LYS A 1 90 ? -2.601 -21.170 13.431 1.00 54.47 90 LYS A N 1
ATOM 652 C CA . LYS A 1 90 ? -3.029 -20.668 14.740 1.00 54.47 90 LYS A CA 1
ATOM 653 C C . LYS A 1 90 ? -4.180 -19.681 14.629 1.00 54.47 90 LYS A C 1
ATOM 655 O O . LYS A 1 90 ? -3.965 -18.478 14.728 1.00 54.47 90 LYS A O 1
ATOM 660 N N . LYS A 1 91 ? -5.398 -20.220 14.507 1.00 52.19 91 LYS A N 1
ATOM 661 C CA . LYS A 1 91 ? -6.615 -19.771 15.220 1.00 52.19 91 LYS A CA 1
ATOM 662 C C . LYS A 1 91 ? -7.660 -20.895 15.197 1.00 52.19 91 LYS A C 1
ATOM 664 O O . LYS A 1 91 ? -8.725 -20.762 14.597 1.00 52.19 91 LYS A O 1
ATOM 669 N N . GLU A 1 92 ? -7.352 -22.004 15.863 1.00 47.03 92 GLU A N 1
ATOM 670 C CA . GLU A 1 92 ? -8.414 -22.819 16.457 1.00 47.03 92 GLU A CA 1
ATOM 671 C C . GLU A 1 92 ? -9.002 -21.989 17.608 1.00 47.03 92 GLU A C 1
ATOM 673 O O . GLU A 1 92 ? -8.255 -21.425 18.410 1.00 47.03 92 GLU A O 1
ATOM 678 N N . LYS A 1 93 ? -10.318 -21.775 17.556 1.00 40.62 93 LYS A N 1
ATOM 679 C CA . LYS A 1 93 ? -11.077 -20.921 18.476 1.00 40.62 93 LYS A CA 1
ATOM 680 C C . LYS A 1 93 ? -11.139 -21.500 19.881 1.00 40.62 93 LYS A C 1
ATOM 682 O O . LYS A 1 93 ? -11.245 -22.740 19.986 1.00 40.62 93 LYS A O 1
#